Protein AF-A0A6B3GFI3-F1 (afdb_monomer_lite)

Secondary structure (DSSP, 8-state):
---HHHHTSPPPP--PPEEEGGG-TT-EE-GGG--TT-GGGEEEHHHHHHHHHHHHTSPTT---EE------HHHHHHHH-

pLDDT: mean 93.51, std 6.03, range [58.91, 98.06]

Radius of gyration: 14.68 Å; chains: 1; bounding box: 30×27×40 Å

Structure (mmCIF, N/CA/C/O backbone):
data_AF-A0A6B3GFI3-F1
#
_entry.id   AF-A0A6B3GFI3-F1
#
loop_
_atom_site.group_PDB
_atom_site.id
_atom_site.type_symbol
_atom_site.label_atom_id
_atom_site.label_alt_id
_atom_site.label_comp_id
_atom_site.label_asym_id
_atom_site.label_entity_id
_atom_site.label_seq_id
_atom_site.pdbx_PDB_ins_code
_atom_site.Cartn_x
_atom_site.Cartn_y
_atom_site.Cartn_z
_atom_site.occupancy
_atom_site.B_iso_or_equiv
_atom_site.auth_seq_id
_atom_site.auth_comp_id
_atom_site.auth_asym_id
_atom_site.auth_atom_id
_atom_site.pdbx_PDB_model_num
ATOM 1 N N . MET A 1 1 ? -7.570 -12.051 -11.377 1.00 58.91 1 MET A N 1
ATOM 2 C CA . MET A 1 1 ? -8.333 -11.318 -12.415 1.00 58.91 1 MET A CA 1
ATOM 3 C C . MET A 1 1 ? -8.249 -12.132 -13.692 1.00 58.91 1 MET A C 1
ATOM 5 O O . MET A 1 1 ? -7.138 -12.351 -14.141 1.00 58.91 1 MET A O 1
ATOM 9 N N . ALA A 1 2 ? -9.363 -12.644 -14.217 1.00 76.62 2 ALA A N 1
ATOM 10 C CA . ALA A 1 2 ? -9.336 -13.538 -15.386 1.00 76.62 2 ALA A CA 1
ATOM 11 C C . ALA A 1 2 ? -10.364 -13.182 -16.473 1.00 76.62 2 ALA A C 1
ATOM 13 O O . ALA A 1 2 ? -10.317 -13.752 -17.557 1.00 76.62 2 ALA A O 1
ATOM 14 N N . ASP A 1 3 ? -11.287 -12.247 -16.211 1.00 90.81 3 ASP A N 1
ATOM 15 C CA . ASP A 1 3 ? -12.276 -11.846 -17.212 1.00 90.81 3 ASP A CA 1
ATOM 16 C C . ASP A 1 3 ? -11.588 -11.053 -18.344 1.00 90.81 3 ASP A C 1
ATOM 18 O O . ASP A 1 3 ? -11.001 -9.999 -18.064 1.00 90.81 3 ASP A O 1
ATOM 22 N N . PRO A 1 4 ? -11.680 -11.499 -19.614 1.00 87.56 4 PRO A N 1
ATOM 23 C CA . PRO A 1 4 ? -11.054 -10.826 -20.750 1.00 87.56 4 PRO A CA 1
ATOM 24 C C . PRO A 1 4 ? -11.490 -9.373 -20.950 1.00 87.56 4 PRO A C 1
ATOM 26 O O . PRO A 1 4 ? -10.806 -8.620 -21.637 1.00 87.56 4 PRO A O 1
ATOM 29 N N . ARG A 1 5 ? -12.645 -8.965 -20.409 1.00 92.12 5 ARG A N 1
ATOM 30 C CA . ARG A 1 5 ? -13.106 -7.571 -20.451 1.00 92.12 5 ARG A CA 1
ATOM 31 C C . ARG A 1 5 ? -12.289 -6.682 -19.524 1.00 92.12 5 ARG A C 1
ATOM 33 O O . ARG A 1 5 ? -12.057 -5.532 -19.867 1.00 92.12 5 ARG A O 1
ATOM 40 N N . VAL A 1 6 ? -11.844 -7.215 -18.388 1.00 89.38 6 VAL A N 1
ATOM 41 C CA . VAL A 1 6 ? -11.023 -6.491 -17.411 1.00 89.38 6 VAL A CA 1
ATOM 42 C C . VAL A 1 6 ? -9.568 -6.447 -17.867 1.00 89.38 6 VAL A C 1
ATOM 44 O O . VAL A 1 6 ? -8.945 -5.395 -17.812 1.00 89.38 6 VAL A O 1
ATOM 47 N N . THR A 1 7 ? -9.028 -7.559 -18.374 1.00 88.38 7 THR A N 1
ATOM 48 C CA . THR A 1 7 ? -7.615 -7.627 -18.792 1.00 88.38 7 THR A CA 1
ATOM 49 C C . THR A 1 7 ? -7.305 -6.829 -20.061 1.00 88.38 7 THR A C 1
ATOM 51 O O . THR A 1 7 ? -6.148 -6.490 -20.288 1.00 88.38 7 THR A O 1
ATO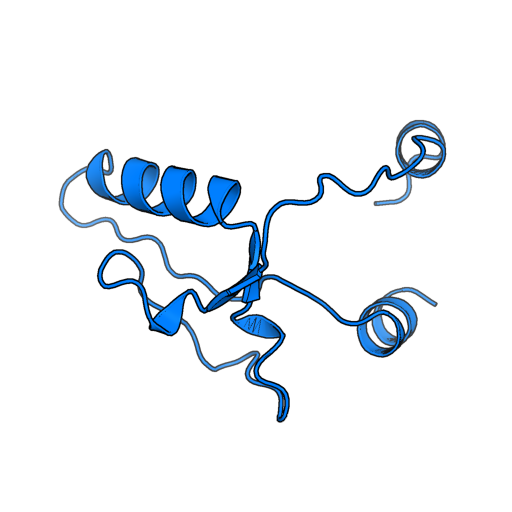M 54 N N . ARG A 1 8 ? -8.314 -6.493 -20.879 1.00 89.81 8 ARG A N 1
ATOM 55 C CA . ARG A 1 8 ? -8.158 -5.618 -22.058 1.00 89.81 8 ARG A CA 1
ATOM 56 C C . ARG A 1 8 ? -8.146 -4.127 -21.743 1.00 89.81 8 ARG A C 1
ATOM 58 O O . ARG A 1 8 ? -7.893 -3.342 -22.654 1.00 89.81 8 ARG A O 1
ATOM 65 N N . ILE A 1 9 ? -8.475 -3.725 -20.515 1.00 91.06 9 ILE A N 1
ATOM 66 C CA . ILE A 1 9 ? -8.440 -2.312 -20.135 1.00 91.06 9 ILE A CA 1
ATOM 67 C C . ILE A 1 9 ? -6.966 -1.887 -20.107 1.00 91.06 9 ILE A C 1
ATOM 69 O O . ILE A 1 9 ? -6.196 -2.467 -19.338 1.00 91.06 9 ILE A O 1
ATOM 73 N N . PRO A 1 10 ? -6.544 -0.918 -20.941 1.00 89.19 10 PRO A N 1
ATOM 74 C CA . PRO A 1 10 ? -5.162 -0.473 -20.942 1.00 89.19 10 PRO A CA 1
ATOM 75 C C . PRO A 1 10 ? -4.831 0.171 -19.596 1.00 89.19 10 PRO A C 1
ATOM 77 O O . PRO A 1 10 ? -5.587 0.996 -19.080 1.00 89.19 10 PRO A O 1
ATOM 80 N N . VAL A 1 11 ? -3.683 -0.199 -19.035 1.00 86.69 11 VAL A N 1
ATOM 81 C CA . VAL A 1 11 ? -3.148 0.455 -17.842 1.00 86.69 11 VAL A CA 1
ATOM 82 C C . VAL A 1 11 ? -2.405 1.707 -18.294 1.00 86.69 11 VAL A C 1
ATOM 84 O O . VAL A 1 11 ? -1.434 1.614 -19.042 1.00 86.69 11 VAL A O 1
ATOM 87 N N . SER A 1 12 ? -2.870 2.871 -17.844 1.00 91.19 12 SER A N 1
ATOM 88 C CA . SER A 1 12 ? -2.147 4.134 -17.988 1.00 91.19 12 SER A CA 1
ATOM 89 C C . SER A 1 12 ? -1.497 4.481 -16.665 1.00 91.19 12 SER A C 1
ATOM 91 O O . SER A 1 12 ? -2.146 4.429 -15.619 1.00 91.19 12 SER A O 1
ATOM 93 N N . GLU A 1 13 ? -0.231 4.870 -16.719 1.00 91.12 13 GLU A N 1
ATOM 94 C CA . GLU A 1 13 ? 0.455 5.369 -15.541 1.00 91.12 13 GLU A CA 1
ATOM 95 C C . GLU A 1 13 ? -0.128 6.725 -15.114 1.00 91.12 13 GLU A C 1
ATOM 97 O O . GLU A 1 13 ? -0.372 7.586 -15.960 1.00 91.12 13 GLU A O 1
ATOM 102 N N . CYS A 1 14 ? -0.394 6.903 -13.814 1.00 93.06 14 CYS A N 1
ATOM 103 C CA . CYS A 1 14 ? -1.035 8.110 -13.281 1.00 93.06 14 CYS A CA 1
ATOM 104 C C . CYS A 1 14 ? -0.052 9.223 -12.883 1.00 93.06 14 CYS A C 1
ATOM 106 O O . CYS A 1 14 ? -0.483 10.353 -12.674 1.00 93.06 14 CYS A O 1
ATOM 108 N N . GLY A 1 15 ? 1.247 8.929 -12.772 1.00 96.00 15 GLY A N 1
ATOM 109 C CA . GLY A 1 15 ? 2.295 9.913 -12.496 1.00 96.00 15 GLY A CA 1
ATOM 110 C C . GLY A 1 15 ? 2.432 10.334 -11.028 1.00 96.00 15 GLY A C 1
ATOM 111 O O . GLY A 1 15 ? 3.362 11.067 -10.706 1.00 96.00 15 GLY A O 1
ATOM 112 N N . GLU A 1 16 ? 1.559 9.873 -10.127 1.00 97.06 16 GLU A N 1
ATOM 113 C CA . GLU A 1 16 ? 1.716 10.118 -8.685 1.00 97.06 16 GLU A CA 1
ATOM 114 C C . GLU A 1 16 ? 2.978 9.417 -8.153 1.00 97.06 16 GLU A C 1
ATOM 116 O O . GLU A 1 16 ? 3.252 8.290 -8.564 1.00 97.06 16 GLU A O 1
ATOM 121 N N . PRO A 1 17 ? 3.733 9.996 -7.210 1.00 97.19 17 PRO A N 1
ATOM 122 C CA . PRO A 1 17 ? 4.858 9.296 -6.602 1.00 97.19 17 PRO A CA 1
ATOM 123 C C . PRO A 1 17 ? 4.397 8.054 -5.823 1.00 97.19 17 PRO A C 1
ATOM 125 O O . PRO A 1 17 ? 3.247 7.951 -5.377 1.00 97.19 17 PRO A O 1
ATOM 128 N N . LEU A 1 18 ? 5.318 7.104 -5.656 1.00 97.19 18 LEU A N 1
ATOM 129 C CA . LEU A 1 18 ? 5.181 6.055 -4.652 1.00 97.19 18 LEU A CA 1
ATOM 130 C C . LEU A 1 18 ? 5.694 6.595 -3.314 1.00 97.19 18 LEU A C 1
ATOM 132 O O . LEU A 1 18 ? 6.759 7.206 -3.261 1.00 97.19 18 LEU A O 1
ATOM 136 N N . ALA A 1 19 ? 4.904 6.396 -2.268 1.00 97.50 19 ALA A N 1
ATOM 137 C CA . ALA A 1 19 ? 5.221 6.734 -0.893 1.00 97.50 19 ALA A CA 1
ATOM 138 C C . ALA A 1 19 ? 5.300 5.453 -0.060 1.00 97.50 19 ALA A C 1
ATOM 140 O O . ALA A 1 19 ? 4.546 4.502 -0.298 1.00 97.50 19 ALA A O 1
ATOM 141 N N . ASP A 1 20 ? 6.184 5.449 0.934 1.00 97.50 20 ASP A N 1
ATOM 142 C CA . ASP A 1 20 ? 6.278 4.357 1.892 1.00 97.50 20 ASP A CA 1
ATOM 143 C C . ASP A 1 20 ? 5.177 4.486 2.947 1.00 97.50 20 ASP A C 1
ATOM 145 O O . ASP A 1 20 ? 5.095 5.479 3.669 1.00 97.50 20 ASP A O 1
ATOM 149 N N . VAL A 1 21 ? 4.315 3.477 3.061 1.00 97.81 21 VAL A N 1
ATOM 150 C CA . VAL A 1 21 ? 3.216 3.490 4.035 1.00 97.81 21 VAL A CA 1
ATOM 151 C C . VAL A 1 21 ? 3.740 3.507 5.475 1.00 97.81 21 VAL A C 1
ATOM 153 O O . VAL A 1 21 ? 3.068 4.044 6.350 1.00 97.81 21 VAL A O 1
ATOM 156 N N . ARG A 1 22 ? 4.943 2.978 5.736 1.00 96.69 22 ARG A N 1
ATOM 157 C CA . ARG A 1 22 ? 5.547 2.939 7.081 1.00 96.69 22 ARG A CA 1
ATOM 158 C C . ARG A 1 22 ? 5.956 4.319 7.588 1.00 96.69 22 ARG A C 1
ATOM 160 O O . ARG A 1 22 ? 6.095 4.500 8.791 1.00 96.69 22 ARG A O 1
ATOM 167 N N . GLU A 1 23 ? 6.144 5.277 6.684 1.00 95.56 23 GLU A N 1
ATOM 168 C CA . GLU A 1 23 ? 6.414 6.678 7.025 1.00 95.56 23 GLU A CA 1
ATOM 169 C C . GLU A 1 23 ? 5.126 7.450 7.361 1.00 95.56 23 GLU A C 1
ATOM 171 O O . GLU A 1 23 ? 5.180 8.607 7.774 1.00 95.56 23 GLU A O 1
ATOM 176 N N . SER A 1 24 ? 3.955 6.823 7.198 1.00 89.75 24 SER A N 1
ATOM 177 C CA . SER A 1 24 ? 2.672 7.384 7.602 1.00 89.75 24 SER A CA 1
ATOM 178 C C . SER A 1 24 ? 2.269 6.886 8.990 1.00 89.75 24 SER A C 1
ATOM 180 O O . SER A 1 24 ? 2.034 5.697 9.187 1.00 89.75 24 SER A O 1
ATOM 182 N N . ASP A 1 25 ? 2.047 7.808 9.928 1.00 84.50 25 ASP A N 1
ATOM 183 C CA . ASP A 1 25 ? 1.532 7.485 11.271 1.00 84.50 25 ASP A CA 1
ATOM 184 C C . ASP A 1 25 ? 0.078 6.955 11.269 1.00 84.50 25 ASP A C 1
ATOM 186 O O . ASP A 1 25 ? -0.459 6.543 12.301 1.00 84.50 25 ASP A O 1
ATOM 190 N N . GLY A 1 26 ? -0.598 6.981 10.115 1.00 89.69 26 GLY A N 1
ATOM 191 C CA . GLY A 1 26 ? -2.024 6.684 10.004 1.00 89.69 26 GLY A CA 1
ATOM 192 C C . GLY A 1 26 ? -2.367 5.199 9.903 1.00 89.69 26 GLY A C 1
ATOM 193 O O . GLY A 1 26 ? -3.511 4.832 10.162 1.00 89.69 26 GLY A O 1
ATOM 194 N N . LEU A 1 27 ? -1.429 4.323 9.533 1.00 96.56 27 LEU A N 1
ATOM 195 C CA . LEU A 1 27 ? -1.730 2.925 9.208 1.00 96.56 27 LEU A CA 1
ATOM 196 C C . LEU A 1 27 ? -0.773 1.957 9.903 1.00 96.56 27 LEU A C 1
ATOM 198 O O . LEU A 1 27 ? 0.419 2.208 10.024 1.00 96.56 27 LEU A O 1
ATOM 202 N N . LEU A 1 28 ? -1.307 0.815 10.339 1.00 97.00 28 LEU A N 1
ATOM 203 C CA . LEU A 1 28 ? -0.473 -0.303 10.773 1.00 97.00 28 LEU A CA 1
ATOM 204 C C . LEU A 1 28 ? 0.038 -1.043 9.537 1.00 97.00 28 LEU A C 1
ATOM 206 O O . LEU A 1 28 ? -0.730 -1.245 8.595 1.00 97.00 28 LEU A O 1
ATOM 210 N N . VAL A 1 29 ? 1.292 -1.490 9.562 1.00 97.56 29 VAL A N 1
ATOM 211 C CA . VAL A 1 29 ? 1.910 -2.244 8.463 1.00 97.56 29 VAL A CA 1
ATOM 212 C C . VAL A 1 29 ? 2.295 -3.636 8.947 1.00 97.56 29 VAL A C 1
ATOM 214 O O . VAL A 1 29 ? 2.877 -3.801 10.016 1.00 97.56 29 VAL A O 1
ATOM 217 N N . ASP A 1 30 ? 1.938 -4.643 8.160 1.00 97.31 30 ASP A N 1
ATOM 218 C CA . ASP A 1 30 ? 2.258 -6.040 8.410 1.00 97.31 30 ASP A CA 1
ATOM 219 C C . ASP A 1 30 ? 3.500 -6.458 7.616 1.00 97.31 30 ASP A C 1
ATOM 221 O O . ASP A 1 30 ? 3.511 -6.435 6.385 1.00 97.31 30 ASP A O 1
ATOM 225 N N . GLU A 1 31 ? 4.545 -6.888 8.316 1.00 95.94 31 GLU A N 1
ATOM 226 C CA . GLU A 1 31 ? 5.838 -7.211 7.707 1.00 95.94 31 GLU A CA 1
ATOM 227 C C . GLU A 1 31 ? 5.894 -8.606 7.062 1.00 95.94 31 GLU A C 1
ATOM 229 O O . GLU A 1 31 ? 6.913 -8.977 6.481 1.00 95.94 31 GLU A O 1
ATOM 234 N N . ARG A 1 32 ? 4.814 -9.404 7.088 1.00 95.75 32 ARG A N 1
ATOM 235 C CA . ARG A 1 32 ? 4.802 -10.759 6.489 1.00 95.75 32 ARG A CA 1
ATOM 236 C C . ARG A 1 32 ? 5.098 -10.779 4.987 1.00 95.75 32 ARG A C 1
ATOM 238 O O . ARG A 1 32 ? 5.403 -11.843 4.445 1.00 95.75 32 ARG A O 1
ATOM 245 N N . LYS A 1 33 ? 4.950 -9.644 4.301 1.00 94.00 33 LYS A N 1
ATOM 246 C CA . LYS A 1 33 ? 5.261 -9.476 2.873 1.00 94.00 33 LYS A CA 1
ATOM 247 C C . LYS A 1 33 ? 6.532 -8.672 2.618 1.00 94.00 33 LYS A C 1
ATOM 249 O O . LYS A 1 33 ? 6.790 -8.363 1.460 1.00 94.00 33 LYS A O 1
ATOM 254 N N . ALA A 1 34 ? 7.320 -8.381 3.654 1.00 94.81 34 ALA A N 1
ATOM 255 C CA . ALA A 1 34 ? 8.553 -7.631 3.510 1.00 94.81 34 ALA A CA 1
ATOM 256 C C . ALA A 1 34 ? 9.495 -8.273 2.484 1.00 94.81 34 ALA A C 1
ATOM 258 O O . ALA A 1 34 ? 9.785 -9.471 2.526 1.00 94.81 34 ALA A O 1
ATOM 259 N N . ASP A 1 35 ? 9.968 -7.445 1.561 1.00 92.81 35 ASP A N 1
ATOM 260 C CA . ASP A 1 35 ? 10.983 -7.773 0.571 1.00 92.81 35 ASP A CA 1
ATOM 261 C C . ASP A 1 35 ? 12.218 -6.875 0.769 1.00 92.81 35 ASP A C 1
ATOM 263 O O . ASP A 1 35 ? 12.100 -5.812 1.387 1.00 92.81 35 ASP A O 1
ATOM 267 N N . PRO A 1 36 ? 13.404 -7.278 0.272 1.00 93.31 36 PRO A N 1
ATOM 268 C CA . PRO A 1 36 ? 14.637 -6.510 0.454 1.00 93.31 36 PRO A CA 1
ATOM 269 C C . PRO A 1 36 ? 14.574 -5.071 -0.070 1.00 93.31 36 PRO A C 1
ATOM 271 O O . PRO A 1 36 ? 15.243 -4.203 0.486 1.00 93.31 36 PRO A O 1
ATOM 274 N N . ASP A 1 37 ? 13.763 -4.817 -1.099 1.00 94.06 37 ASP A N 1
ATOM 275 C CA . ASP A 1 37 ? 13.626 -3.501 -1.727 1.00 94.06 37 ASP A CA 1
ATOM 276 C C . ASP A 1 37 ? 12.519 -2.658 -1.064 1.00 94.06 37 ASP A C 1
ATOM 278 O O . ASP A 1 37 ? 12.287 -1.513 -1.452 1.00 94.06 37 ASP A O 1
ATOM 282 N N . GLY A 1 38 ? 11.806 -3.211 -0.074 1.00 95.94 38 GLY A N 1
ATOM 283 C CA . GLY A 1 38 ? 10.692 -2.553 0.608 1.00 95.94 38 GLY A CA 1
ATOM 284 C C . GLY A 1 38 ? 9.485 -2.270 -0.292 1.00 95.94 38 GLY A C 1
ATOM 285 O O . GLY A 1 38 ? 8.610 -1.494 0.094 1.00 95.94 38 GLY A O 1
ATOM 286 N N . CYS A 1 39 ? 9.408 -2.886 -1.474 1.00 96.62 39 CYS A N 1
ATOM 287 C CA . CYS A 1 39 ? 8.364 -2.613 -2.460 1.00 96.62 39 CYS A CA 1
ATOM 288 C C . CYS A 1 39 ? 6.959 -2.901 -1.920 1.00 96.62 39 CYS A C 1
ATOM 290 O O . CYS A 1 39 ? 6.026 -2.157 -2.218 1.00 96.62 39 CYS A O 1
ATOM 292 N N . TYR A 1 40 ? 6.808 -3.923 -1.076 1.00 96.50 40 TYR A N 1
ATOM 293 C CA . TYR A 1 40 ? 5.536 -4.284 -0.453 1.00 96.50 40 TYR A CA 1
ATOM 294 C C . TYR A 1 40 ? 4.885 -3.126 0.316 1.00 96.50 40 TYR A C 1
ATOM 296 O O . TYR A 1 40 ? 3.662 -3.093 0.422 1.00 96.50 40 TYR A O 1
ATOM 304 N N . ALA A 1 41 ? 5.677 -2.187 0.838 1.00 97.44 41 ALA A N 1
ATOM 305 C CA . ALA A 1 41 ? 5.205 -1.044 1.609 1.00 97.44 41 ALA A CA 1
ATOM 306 C C . ALA A 1 41 ? 5.006 0.214 0.751 1.00 97.44 41 ALA A C 1
ATOM 308 O O . ALA A 1 41 ? 4.599 1.244 1.274 1.00 97.44 41 ALA A O 1
ATOM 309 N N . GLN A 1 42 ? 5.276 0.157 -0.555 1.00 97.94 42 GLN A N 1
ATOM 310 C CA . GLN A 1 42 ? 5.143 1.303 -1.450 1.00 97.94 42 GLN A CA 1
ATOM 311 C C . GLN A 1 42 ? 3.719 1.407 -2.003 1.00 97.94 42 GLN A C 1
ATOM 313 O O . GLN A 1 42 ? 3.131 0.420 -2.455 1.00 97.94 42 GLN A O 1
ATOM 318 N N . LEU A 1 43 ? 3.158 2.614 -2.009 1.00 97.12 43 LEU A N 1
ATOM 319 C CA . LEU A 1 43 ? 1.801 2.884 -2.479 1.00 97.12 43 LEU A CA 1
ATOM 320 C C . LEU A 1 43 ? 1.726 4.240 -3.180 1.00 97.12 43 LEU A C 1
ATOM 322 O O . LEU A 1 43 ? 2.454 5.163 -2.836 1.00 97.12 43 LEU A O 1
ATOM 326 N N . ARG A 1 44 ? 0.816 4.396 -4.148 1.00 97.62 44 ARG A N 1
ATOM 327 C CA . ARG A 1 44 ? 0.547 5.714 -4.742 1.00 97.62 44 ARG A CA 1
ATOM 328 C C . ARG A 1 44 ? 0.093 6.690 -3.665 1.00 97.62 44 ARG A C 1
ATOM 330 O O . ARG A 1 44 ? -0.811 6.368 -2.889 1.00 97.62 44 ARG A O 1
ATOM 337 N N . GLU A 1 45 ? 0.680 7.882 -3.653 1.00 97.25 45 GLU A N 1
ATOM 338 C CA . GLU A 1 45 ? 0.421 8.896 -2.628 1.00 97.25 45 GLU A CA 1
ATOM 339 C C . GLU A 1 45 ? -1.078 9.204 -2.471 1.00 97.25 45 GLU A C 1
ATOM 341 O O . GLU A 1 45 ? -1.604 9.263 -1.355 1.00 97.25 45 GLU A O 1
ATOM 346 N N . GLY A 1 46 ? -1.812 9.334 -3.581 1.00 97.31 46 GLY A N 1
ATOM 347 C CA . GLY A 1 46 ? -3.243 9.590 -3.530 1.00 97.31 46 GLY A CA 1
ATOM 348 C C . GLY A 1 46 ? -4.021 8.441 -2.888 1.00 97.31 46 GLY A C 1
ATOM 349 O O . GLY A 1 46 ? -5.041 8.672 -2.233 1.00 97.31 46 GLY A O 1
ATOM 350 N N . VAL A 1 47 ? -3.585 7.194 -3.068 1.00 97.50 47 VAL A N 1
ATOM 351 C CA . VAL A 1 47 ? -4.223 6.030 -2.437 1.00 97.50 47 VAL A CA 1
ATOM 352 C C . VAL A 1 47 ? -3.896 5.998 -0.947 1.00 97.50 47 VAL A C 1
ATOM 354 O O . VAL A 1 47 ? -4.815 5.824 -0.149 1.00 97.50 47 VAL A O 1
ATOM 357 N N . LEU A 1 48 ? -2.642 6.260 -0.562 1.00 98.06 48 LEU A N 1
ATOM 358 C CA . LEU A 1 48 ? -2.235 6.368 0.843 1.00 98.06 48 LEU A CA 1
ATOM 359 C C . LEU A 1 48 ? -3.096 7.391 1.592 1.00 98.06 48 LEU A C 1
ATOM 361 O O . LEU A 1 48 ? -3.708 7.057 2.604 1.00 98.06 48 LEU A O 1
ATOM 365 N N . ARG A 1 49 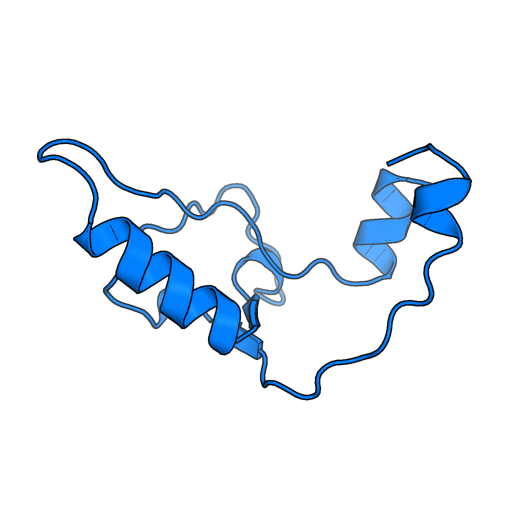? -3.243 8.602 1.042 1.00 97.25 49 ARG A N 1
ATOM 366 C CA . ARG A 1 49 ? -4.065 9.665 1.639 1.00 97.25 49 ARG A CA 1
ATOM 367 C C . ARG A 1 49 ? -5.511 9.225 1.886 1.00 97.25 49 ARG A C 1
ATOM 369 O O . ARG A 1 49 ? -6.076 9.505 2.939 1.00 97.25 49 ARG A O 1
ATOM 376 N N . ARG A 1 50 ? -6.110 8.509 0.929 1.00 98.00 50 ARG A N 1
ATOM 377 C CA . ARG A 1 50 ? -7.487 8.000 1.044 1.00 98.00 50 ARG A CA 1
ATOM 378 C C . ARG A 1 50 ? -7.604 6.865 2.061 1.00 98.00 50 ARG A C 1
ATOM 380 O O . ARG A 1 50 ? -8.625 6.778 2.731 1.00 98.00 50 ARG A O 1
ATOM 387 N N . LEU A 1 51 ? -6.586 6.013 2.195 1.00 98.00 51 LEU A N 1
ATOM 388 C CA . LEU A 1 51 ? -6.573 4.957 3.211 1.00 98.00 51 LEU A CA 1
ATOM 389 C C . LEU A 1 51 ? -6.426 5.524 4.625 1.00 98.00 51 LEU A C 1
ATOM 391 O O . LEU A 1 51 ? -7.121 5.064 5.525 1.00 98.00 51 LEU A O 1
ATOM 395 N N . VAL A 1 52 ? -5.584 6.544 4.813 1.00 97.56 52 VAL A N 1
ATOM 396 C CA . VAL A 1 52 ? -5.482 7.260 6.096 1.00 97.56 52 VAL A CA 1
ATOM 397 C C . VAL A 1 52 ? -6.825 7.898 6.450 1.00 97.56 52 VAL A C 1
ATOM 399 O O . VAL A 1 52 ? -7.349 7.653 7.533 1.00 97.56 52 VAL A O 1
ATOM 402 N N . GLN A 1 53 ? -7.456 8.601 5.504 1.00 97.94 53 GLN A N 1
ATOM 403 C CA . GLN A 1 53 ? -8.802 9.144 5.705 1.00 97.94 53 GLN A CA 1
ATOM 404 C C . GLN A 1 53 ? -9.826 8.043 6.031 1.00 97.94 53 GLN A C 1
ATOM 406 O O . GLN A 1 53 ? -10.679 8.215 6.897 1.00 97.94 53 GLN A O 1
ATOM 411 N N . ALA A 1 54 ? -9.756 6.891 5.361 1.00 97.81 54 ALA A N 1
ATOM 412 C CA . ALA A 1 54 ? -10.644 5.771 5.651 1.00 97.81 54 ALA A CA 1
ATOM 413 C C . ALA A 1 54 ? -10.439 5.235 7.076 1.00 97.81 54 ALA A C 1
ATOM 415 O O . ALA A 1 54 ? -11.425 4.939 7.745 1.00 97.81 54 ALA A O 1
ATOM 416 N N . GLN A 1 55 ? -9.194 5.151 7.559 1.00 97.31 55 GLN A N 1
ATOM 417 C CA . GLN A 1 55 ? -8.889 4.771 8.939 1.00 97.31 55 GLN A CA 1
ATOM 418 C C . GLN A 1 55 ? -9.502 5.751 9.951 1.00 97.31 55 GLN A C 1
ATOM 420 O O . GLN A 1 55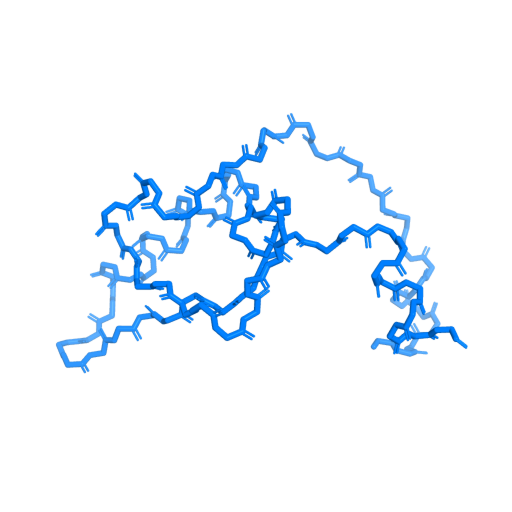 ? -10.025 5.303 10.971 1.00 97.31 55 GLN A O 1
ATOM 425 N N . GLU A 1 56 ? -9.473 7.056 9.686 1.00 96.38 56 GLU A N 1
ATOM 426 C CA . GLU A 1 56 ? -10.072 8.072 10.567 1.00 96.38 56 GLU A CA 1
ATOM 427 C C . GLU A 1 56 ? -11.601 7.954 10.665 1.00 96.38 56 GLU A C 1
ATOM 429 O O . GLU A 1 56 ? -12.191 8.310 11.683 1.00 96.38 56 GLU A O 1
ATOM 434 N N . LEU A 1 57 ? -12.247 7.429 9.622 1.00 97.94 57 LEU A N 1
ATOM 435 C CA . LEU A 1 57 ? -13.700 7.250 9.556 1.00 97.94 57 LEU A CA 1
ATOM 436 C C . LEU A 1 57 ? -14.185 5.911 10.135 1.00 97.94 57 LEU A C 1
ATOM 438 O O . LEU A 1 57 ? -15.394 5.665 10.173 1.00 97.94 57 LEU A O 1
ATOM 442 N N . LEU A 1 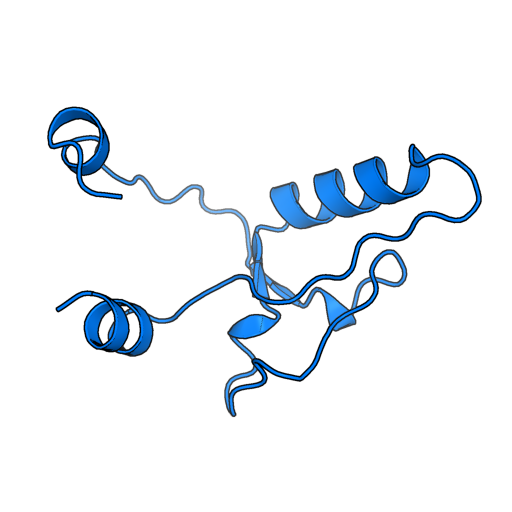58 ? -13.279 5.024 10.559 1.00 97.62 58 LEU A N 1
ATOM 443 C CA . LEU A 1 58 ? -13.665 3.730 11.115 1.00 97.62 58 LEU A CA 1
ATOM 444 C C . LEU A 1 58 ? -14.322 3.872 12.500 1.00 97.62 58 LEU A C 1
ATOM 446 O O . LEU A 1 58 ? -13.924 4.725 13.296 1.00 97.62 58 LEU A O 1
ATOM 450 N N . PRO A 1 59 ? -15.290 2.997 12.842 1.00 97.94 59 PRO A N 1
ATOM 451 C CA . PRO A 1 59 ? -15.817 2.931 14.198 1.00 97.94 59 PRO A CA 1
ATOM 452 C C . PRO A 1 59 ? -14.713 2.617 15.223 1.00 97.94 59 PRO A C 1
ATOM 454 O O . PRO A 1 59 ? -13.736 1.933 14.892 1.00 97.94 59 PRO A O 1
ATOM 457 N N . PRO A 1 60 ? -14.884 3.027 16.493 1.00 96.31 60 PRO A N 1
ATOM 458 C CA . PRO A 1 60 ? -13.960 2.661 17.558 1.00 96.31 60 PRO A CA 1
ATOM 459 C C . PRO A 1 60 ? -13.7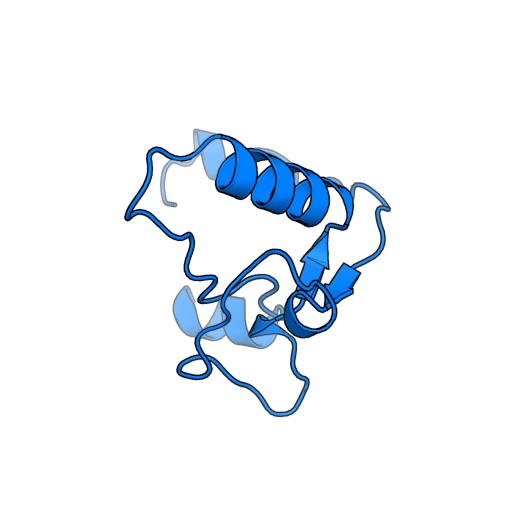36 1.144 17.625 1.00 96.31 60 PRO A C 1
ATOM 461 O O . PRO A 1 60 ? -14.675 0.359 17.507 1.00 96.31 60 PRO A O 1
ATOM 464 N N . GLY A 1 61 ? -12.482 0.735 17.828 1.00 96.06 61 GLY A N 1
ATOM 465 C CA . GLY A 1 61 ? -12.090 -0.678 17.898 1.00 96.06 61 GLY A CA 1
ATOM 466 C C . GLY A 1 61 ? -11.684 -1.308 16.562 1.00 96.06 61 GLY A C 1
ATOM 467 O O . GLY A 1 61 ? -11.204 -2.439 16.568 1.00 96.06 61 GLY A O 1
ATOM 468 N N . PHE A 1 62 ? -11.797 -0.589 15.440 1.00 97.56 62 PHE A N 1
ATOM 469 C CA . PHE A 1 62 ? -11.335 -1.062 14.133 1.00 97.56 62 PHE A CA 1
ATOM 470 C C . PHE A 1 62 ? -10.091 -0.315 13.649 1.00 97.56 62 PHE A C 1
ATOM 472 O O . PHE A 1 62 ? -9.971 0.905 13.768 1.00 97.56 62 PHE A O 1
ATOM 479 N N . ARG A 1 63 ? -9.156 -1.068 13.062 1.00 97.12 63 ARG A N 1
ATOM 480 C CA . ARG A 1 63 ? -7.940 -0.543 12.435 1.00 97.12 63 ARG A CA 1
ATOM 481 C C . ARG A 1 63 ? -7.727 -1.195 11.075 1.00 97.12 63 ARG A C 1
ATOM 483 O O . ARG A 1 63 ? -7.956 -2.394 10.924 1.00 97.12 63 ARG A O 1
ATOM 490 N N . LEU A 1 64 ? -7.269 -0.411 10.105 1.00 97.44 64 LEU A N 1
ATOM 491 C CA . LEU A 1 64 ? -6.735 -0.927 8.853 1.00 97.44 64 LEU A CA 1
ATOM 492 C C . LEU A 1 64 ? -5.326 -1.472 9.105 1.00 97.44 64 LEU A C 1
ATOM 494 O O . LEU A 1 64 ? -4.490 -0.804 9.716 1.00 97.44 64 LEU A O 1
ATOM 498 N N . LEU A 1 65 ? -5.079 -2.684 8.611 1.00 97.62 65 LEU A N 1
ATOM 499 C CA . LEU A 1 65 ? -3.761 -3.305 8.569 1.00 97.62 65 LEU A CA 1
ATOM 500 C C . LEU A 1 65 ? -3.325 -3.397 7.108 1.00 97.62 65 LEU A C 1
ATOM 502 O O . LEU A 1 65 ? -3.936 -4.114 6.314 1.00 97.62 65 LEU A O 1
ATOM 506 N N . PHE A 1 66 ? -2.290 -2.649 6.754 1.00 97.56 66 PHE A N 1
ATOM 507 C CA . PHE A 1 66 ? -1.714 -2.647 5.422 1.00 97.56 66 PHE A CA 1
ATOM 508 C C . PHE A 1 66 ? -0.754 -3.829 5.270 1.00 97.56 66 PHE A C 1
ATOM 510 O O . PHE A 1 66 ? 0.220 -3.935 6.008 1.00 97.56 66 PHE A O 1
ATOM 517 N N . VAL A 1 67 ? -1.040 -4.734 4.332 1.00 96.69 67 VAL A N 1
ATOM 518 C CA . VAL A 1 67 ? -0.260 -5.972 4.141 1.00 96.69 67 VAL A CA 1
ATOM 519 C C . VAL A 1 67 ? 0.676 -5.881 2.941 1.00 96.69 67 VAL A C 1
ATOM 521 O O . VAL A 1 67 ? 1.791 -6.387 2.991 1.00 96.69 67 VAL A O 1
ATOM 524 N N . GLU A 1 68 ? 0.222 -5.280 1.844 1.00 95.50 68 GLU A N 1
ATOM 525 C CA . GLU A 1 68 ? 1.010 -5.154 0.621 1.00 95.50 68 GLU A CA 1
ATOM 526 C C . GLU A 1 68 ? 0.454 -4.057 -0.295 1.00 95.50 68 GLU A C 1
ATOM 528 O O . GLU A 1 68 ? -0.754 -3.812 -0.337 1.00 95.50 68 GLU A O 1
ATOM 533 N N . GLY A 1 69 ? 1.352 -3.435 -1.054 1.00 95.56 69 GLY A N 1
ATOM 534 C CA . GLY A 1 69 ? 1.078 -2.425 -2.065 1.00 95.56 69 GLY A CA 1
ATOM 535 C C . GLY A 1 69 ? 1.733 -2.784 -3.392 1.00 95.56 69 GLY A C 1
ATOM 536 O O . GLY A 1 69 ? 1.284 -3.689 -4.100 1.00 95.56 69 GLY A O 1
ATOM 537 N N . TYR A 1 70 ? 2.775 -2.045 -3.759 1.00 95.44 70 TYR A N 1
ATOM 538 C CA . TYR A 1 70 ? 3.473 -2.224 -5.022 1.00 95.44 70 TYR A CA 1
ATOM 539 C C . TYR A 1 7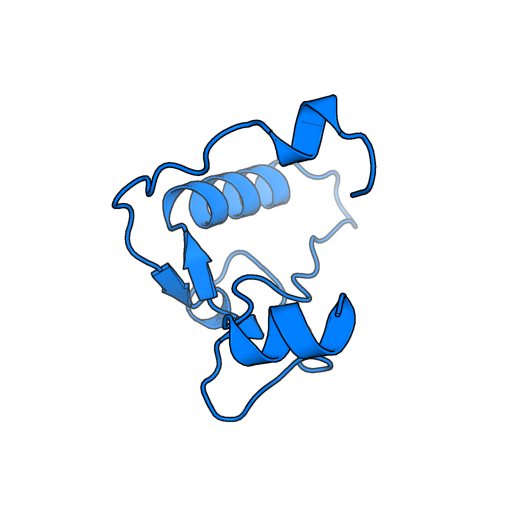0 ? 4.111 -3.615 -5.125 1.00 95.44 70 TYR A C 1
ATOM 541 O O . TYR A 1 70 ? 4.797 -4.097 -4.226 1.00 95.44 70 TYR A O 1
ATOM 549 N N . ARG A 1 71 ? 3.898 -4.263 -6.273 1.00 92.88 71 ARG A N 1
ATOM 550 C CA . ARG A 1 71 ? 4.531 -5.534 -6.621 1.00 92.88 71 ARG A CA 1
ATOM 551 C C . ARG A 1 71 ? 5.353 -5.342 -7.894 1.00 92.88 71 ARG A C 1
ATOM 553 O O . ARG A 1 71 ? 4.764 -5.089 -8.947 1.00 92.88 71 ARG A O 1
ATOM 560 N N . PRO A 1 72 ? 6.687 -5.482 -7.831 1.00 91.81 72 PRO A N 1
ATOM 561 C CA . PRO A 1 72 ? 7.536 -5.407 -9.012 1.00 91.81 72 PRO A CA 1
ATOM 562 C C . PRO A 1 72 ? 7.124 -6.420 -10.084 1.00 91.81 72 PRO A C 1
ATOM 564 O O . PRO A 1 72 ? 6.664 -7.521 -9.771 1.00 91.81 72 PRO A O 1
ATOM 567 N N . LEU A 1 73 ? 7.351 -6.084 -11.359 1.00 89.56 73 LEU A N 1
ATOM 568 C CA . LEU A 1 73 ? 6.978 -6.937 -12.494 1.00 89.56 73 LEU A CA 1
ATOM 569 C C . LEU A 1 73 ? 7.486 -8.391 -12.374 1.00 89.56 73 LEU A C 1
ATOM 571 O O . LEU A 1 73 ? 6.687 -9.295 -12.620 1.00 89.56 73 LEU A O 1
ATOM 575 N N . PRO A 1 74 ? 8.744 -8.670 -11.965 1.00 90.62 74 PRO A N 1
ATOM 576 C CA . PRO A 1 74 ? 9.200 -10.052 -11.792 1.00 90.62 74 PRO A CA 1
ATOM 577 C C . PRO A 1 74 ? 8.378 -10.832 -10.757 1.00 90.62 74 PRO A C 1
ATOM 579 O O . PRO A 1 74 ? 8.068 -12.004 -10.971 1.00 90.62 74 PRO A O 1
ATOM 582 N N . LEU A 1 75 ? 7.986 -10.176 -9.659 1.00 89.06 75 LEU A N 1
ATOM 583 C CA . LEU A 1 75 ? 7.156 -10.780 -8.619 1.00 89.06 75 LEU A CA 1
ATOM 584 C C . LEU A 1 75 ? 5.732 -11.032 -9.127 1.00 89.06 75 LEU A C 1
ATOM 586 O O . LEU A 1 75 ? 5.173 -12.100 -8.891 1.00 89.06 75 LEU A O 1
ATOM 590 N N . GLN A 1 76 ? 5.174 -10.072 -9.867 1.00 89.25 76 GLN A N 1
ATOM 591 C CA . GLN A 1 76 ? 3.854 -10.195 -10.479 1.00 89.25 76 GLN A CA 1
ATOM 592 C C . GLN A 1 76 ? 3.800 -11.370 -11.468 1.00 89.25 76 GLN A C 1
ATOM 594 O O . GLN A 1 76 ? 2.848 -12.143 -11.422 1.00 89.25 76 GLN A O 1
ATOM 599 N N . ARG A 1 77 ? 4.826 -11.544 -12.313 1.00 89.25 77 ARG A N 1
ATOM 600 C CA . ARG A 1 77 ? 4.923 -12.689 -13.234 1.00 89.25 77 ARG A CA 1
ATOM 601 C C . ARG A 1 77 ? 4.997 -14.008 -12.480 1.00 89.25 77 ARG A C 1
ATOM 603 O O . ARG A 1 77 ? 4.169 -14.870 -12.709 1.00 89.25 77 ARG A O 1
ATOM 610 N N . ARG A 1 78 ? 5.889 -14.123 -11.491 1.00 89.62 78 ARG A N 1
ATOM 611 C CA . ARG A 1 78 ? 6.039 -15.344 -10.678 1.00 89.62 78 ARG A CA 1
ATOM 612 C C . ARG A 1 78 ? 4.729 -15.836 -10.042 1.00 89.62 78 ARG A C 1
ATOM 614 O O . ARG A 1 78 ? 4.598 -17.025 -9.778 1.00 89.62 78 ARG A O 1
ATOM 621 N N . TYR A 1 79 ? 3.802 -14.937 -9.714 1.00 83.81 79 TYR A N 1
ATOM 622 C CA . TYR A 1 79 ? 2.523 -15.308 -9.102 1.00 83.81 79 TYR A CA 1
ATOM 623 C C . TYR A 1 79 ? 1.441 -15.726 -10.103 1.00 83.81 79 TYR A C 1
ATOM 625 O O . TYR A 1 79 ? 0.492 -16.393 -9.690 1.00 83.81 79 TYR A O 1
ATOM 633 N N . PHE A 1 80 ? 1.532 -15.318 -11.371 1.00 80.44 80 PHE A N 1
ATOM 634 C CA . PHE A 1 80 ? 0.417 -15.420 -12.322 1.00 80.44 80 PHE A CA 1
ATOM 635 C C . PHE A 1 80 ? 0.786 -15.969 -13.710 1.00 80.44 80 PHE A C 1
ATOM 637 O O . PHE A 1 80 ? -0.123 -16.185 -14.511 1.00 80.44 80 PHE A O 1
ATOM 644 N N . GLU A 1 81 ? 2.068 -16.204 -13.983 1.00 80.38 81 GLU A N 1
ATOM 645 C CA . GLU A 1 81 ? 2.613 -16.885 -15.167 1.00 80.38 81 GLU A CA 1
ATOM 646 C C . GLU A 1 81 ? 3.301 -18.187 -14.736 1.00 80.38 81 GLU A C 1
ATOM 648 O O . GLU A 1 81 ? 3.042 -19.219 -15.394 1.00 80.38 81 GLU A O 1
#

Foldseek 3Di:
DPPPVVVPPDDDDPPADWDFLVVDPQAAEDCPPPDPVSQFRTAGPVVSVVQSVVQVVDDPPDGHYRYGHGDDPVRVVVVPD

Sequence (81 aa):
MADPRVTRIPVSECGEPLADVRESDGLLVDERKADPDGCYAQLREGVLRRLVQAQELLPPGFRLLFVEGYRPLPLQRRYFE